Protein AF-A0A1H8FXM9-F1 (afdb_monomer_lite)

Sequence (120 aa):
MVNGLIAALAYAKENTIYHLTNSNPPTNQLVFDLIKESLHLTNLEMVPTDYQGELTLEEQKFNEPIRIFYNHCERSIQFDDSNTKQLLKDAQLEPLELTKDILRKIIINSLRSTEGIPTS

Secondary structure (DSSP, 8-state):
-HHHHHHHHHHPPTT-----S-SSPPPHHHHHHHHHHHHT-TT-----TT--S---HHHHHHHTGGGGGHHHHH-------HHHHHHHHHTT-PPP---HHHHHHHHHHHHHHHTT----

Foldseek 3Di:
DVLLVVLCVPQNDPPDDADQDQQDDDALQLLVVLLCVLVVVPPDDDDQPPDPDDDDPVRCVVCVVVVVCNVVNPDDDDDDRVSSCVSCVVVVHDRDDCDSVNSSVVSNVVVVVVVPDDDD

Organism: NCBI:txid930146

Structure (mmCIF, N/CA/C/O backbone):
data_AF-A0A1H8FXM9-F1
#
_entry.id   AF-A0A1H8FXM9-F1
#
loop_
_atom_site.group_PDB
_atom_site.id
_atom_site.type_symbol
_atom_site.label_atom_id
_atom_site.label_alt_id
_atom_site.label_comp_id
_atom_site.label_asym_id
_atom_site.label_entity_id
_atom_site.label_seq_id
_atom_site.pdbx_PDB_ins_code
_atom_site.Cartn_x
_atom_site.Cartn_y
_atom_site.Cartn_z
_atom_site.occupancy
_atom_site.B_iso_or_equiv
_atom_site.auth_seq_id
_atom_site.auth_comp_id
_atom_site.auth_asym_id
_atom_site.auth_atom_id
_atom_site.pdbx_PDB_model_num
ATOM 1 N N . MET A 1 1 ? 8.081 6.223 -6.174 1.00 60.88 1 MET A N 1
ATOM 2 C CA . MET A 1 1 ? 7.433 6.916 -7.315 1.00 60.88 1 MET A CA 1
ATOM 3 C C . MET A 1 1 ? 8.431 7.603 -8.243 1.00 60.88 1 MET A C 1
ATOM 5 O O . MET A 1 1 ? 8.412 7.280 -9.420 1.00 60.88 1 MET A O 1
ATOM 9 N N . VAL A 1 2 ? 9.334 8.466 -7.758 1.00 73.88 2 VAL A N 1
ATOM 10 C CA . VAL A 1 2 ? 10.337 9.141 -8.618 1.00 73.88 2 VAL A CA 1
ATOM 11 C C . VAL A 1 2 ? 11.223 8.147 -9.392 1.00 73.88 2 VAL A C 1
ATOM 13 O O . VAL A 1 2 ? 11.395 8.301 -10.595 1.00 73.88 2 VAL A O 1
ATOM 16 N N . ASN A 1 3 ? 11.673 7.064 -8.749 1.00 81.44 3 ASN A N 1
ATOM 17 C CA . ASN A 1 3 ? 12.461 6.006 -9.400 1.00 81.44 3 ASN A CA 1
ATOM 18 C C . ASN A 1 3 ? 11.751 5.355 -10.599 1.00 81.44 3 ASN A C 1
ATOM 20 O O . ASN A 1 3 ? 12.395 5.071 -11.599 1.00 81.44 3 ASN A O 1
ATOM 24 N N . GLY A 1 4 ? 10.429 5.159 -10.528 1.00 84.88 4 GLY A N 1
ATOM 25 C CA . GLY A 1 4 ? 9.656 4.578 -11.631 1.00 84.88 4 GLY A CA 1
ATOM 26 C C . GLY A 1 4 ? 9.572 5.510 -12.840 1.00 84.88 4 GLY A C 1
ATOM 27 O O . GLY A 1 4 ? 9.704 5.057 -13.971 1.00 84.88 4 GLY A O 1
ATOM 28 N N . LEU A 1 5 ? 9.432 6.819 -12.600 1.00 87.75 5 LEU A N 1
ATOM 29 C CA . LEU A 1 5 ? 9.460 7.829 -13.663 1.00 87.75 5 LEU A CA 1
ATOM 30 C C . LEU A 1 5 ? 10.840 7.907 -14.323 1.00 87.75 5 LEU A C 1
ATOM 32 O O . LEU A 1 5 ? 10.927 7.951 -15.544 1.00 87.75 5 LEU A O 1
ATOM 36 N N . ILE A 1 6 ? 11.915 7.876 -13.529 1.00 89.12 6 ILE A N 1
ATOM 37 C CA . ILE A 1 6 ? 13.290 7.883 -14.049 1.00 89.12 6 ILE A CA 1
ATOM 38 C C . ILE A 1 6 ? 13.573 6.609 -14.855 1.00 89.12 6 ILE A C 1
ATOM 40 O O . ILE A 1 6 ? 14.101 6.695 -15.960 1.00 89.12 6 ILE A O 1
ATOM 44 N N . ALA A 1 7 ? 13.182 5.437 -14.345 1.00 91.81 7 ALA A N 1
ATOM 45 C CA . ALA A 1 7 ? 13.346 4.167 -15.050 1.00 91.81 7 ALA A CA 1
ATOM 46 C C . ALA A 1 7 ? 12.602 4.161 -16.394 1.00 91.81 7 ALA A C 1
ATOM 48 O O . ALA A 1 7 ? 13.137 3.695 -17.400 1.00 91.81 7 ALA A O 1
ATOM 49 N N . ALA A 1 8 ? 11.397 4.736 -16.434 1.00 93.25 8 ALA A N 1
ATOM 50 C CA . ALA A 1 8 ? 10.596 4.808 -17.650 1.00 93.25 8 ALA A CA 1
ATOM 51 C C . ALA A 1 8 ? 11.280 5.603 -18.775 1.00 93.25 8 ALA A C 1
ATOM 53 O O . ALA A 1 8 ? 11.090 5.272 -19.940 1.00 93.25 8 ALA A O 1
ATOM 54 N N . LEU A 1 9 ? 12.116 6.597 -18.456 1.00 92.94 9 LEU A N 1
ATOM 55 C CA . LEU A 1 9 ? 12.823 7.382 -19.476 1.00 92.94 9 LEU A CA 1
ATOM 56 C C . LEU A 1 9 ? 13.813 6.551 -20.305 1.00 92.94 9 LEU A C 1
ATOM 58 O O . LEU A 1 9 ? 14.070 6.897 -21.454 1.00 92.94 9 LEU A O 1
ATOM 62 N N . ALA A 1 10 ? 14.378 5.486 -19.731 1.00 94.00 10 ALA A N 1
ATOM 63 C CA . ALA A 1 10 ? 15.425 4.688 -20.370 1.00 94.00 10 ALA A CA 1
ATOM 64 C C . ALA A 1 10 ? 14.985 3.259 -20.729 1.00 94.00 10 ALA A C 1
ATOM 66 O O . ALA A 1 10 ? 15.513 2.687 -21.679 1.00 94.00 10 ALA A O 1
ATOM 67 N N . TYR A 1 11 ? 14.031 2.686 -19.989 1.00 95.38 11 TYR A N 1
ATOM 68 C CA . TYR A 1 11 ? 13.696 1.258 -20.067 1.00 95.38 11 TYR A CA 1
ATOM 69 C C . TYR A 1 11 ? 12.226 0.980 -20.415 1.00 95.38 11 TYR A C 1
ATOM 71 O O . TYR A 1 11 ? 11.834 -0.185 -20.524 1.00 95.38 11 TYR A O 1
ATOM 79 N N . ALA A 1 12 ? 11.390 2.014 -20.586 1.00 95.00 12 ALA A N 1
ATOM 80 C CA . ALA A 1 12 ? 10.001 1.804 -20.982 1.00 95.00 12 ALA A CA 1
ATOM 81 C C . ALA A 1 12 ? 9.905 1.202 -22.388 1.00 95.00 12 ALA A C 1
ATOM 83 O O . ALA A 1 12 ? 10.662 1.543 -23.298 1.00 95.00 12 ALA A O 1
ATOM 84 N N . LYS A 1 13 ? 8.934 0.308 -22.563 1.00 96.00 13 LYS A N 1
ATOM 85 C CA . LYS A 1 13 ? 8.638 -0.364 -23.824 1.00 96.00 13 LYS A CA 1
ATOM 86 C C . LYS A 1 13 ? 7.425 0.280 -24.473 1.00 96.00 13 LYS A C 1
ATOM 88 O O . LYS A 1 13 ? 6.466 0.661 -23.800 1.00 96.00 13 LYS A O 1
ATOM 93 N N . GLU A 1 14 ? 7.473 0.377 -25.795 1.00 95.75 14 GLU A N 1
ATOM 94 C CA . GLU A 1 14 ? 6.352 0.859 -26.594 1.00 95.75 14 GLU A CA 1
ATOM 95 C C . GLU A 1 14 ? 5.087 0.032 -26.305 1.00 95.75 14 GLU A C 1
ATOM 97 O O . GLU A 1 14 ? 5.162 -1.166 -26.022 1.00 95.75 14 GLU A O 1
ATOM 102 N N . ASN A 1 15 ? 3.920 0.682 -26.346 1.00 94.62 15 ASN A N 1
ATOM 103 C CA . ASN A 1 15 ? 2.609 0.057 -26.136 1.00 94.62 15 ASN A CA 1
ATOM 104 C C . ASN A 1 15 ? 2.460 -0.712 -24.807 1.00 94.62 15 ASN A C 1
ATOM 106 O O . ASN A 1 15 ? 1.636 -1.618 -24.701 1.00 94.62 15 ASN A O 1
ATOM 110 N N . THR A 1 16 ? 3.235 -0.349 -23.780 1.00 96.38 16 THR A N 1
ATOM 111 C CA . THR A 1 16 ? 3.187 -0.981 -22.455 1.00 96.38 16 THR A CA 1
ATOM 112 C C . THR A 1 16 ? 2.690 0.011 -21.404 1.00 96.38 16 THR A C 1
ATOM 114 O O . THR A 1 16 ? 3.204 1.123 -21.295 1.00 96.38 16 THR A O 1
ATOM 117 N N . ILE A 1 17 ? 1.691 -0.390 -20.612 1.00 94.25 17 ILE A N 1
ATOM 118 C CA . ILE A 1 17 ? 1.169 0.409 -19.493 1.00 94.25 17 ILE A CA 1
ATOM 119 C C . ILE A 1 17 ? 1.901 0.013 -18.209 1.00 94.25 17 ILE A C 1
ATOM 121 O O . ILE A 1 17 ? 2.031 -1.173 -17.896 1.00 94.25 17 ILE A O 1
ATOM 125 N N . TYR A 1 18 ? 2.344 1.019 -17.456 1.00 93.12 18 TYR A N 1
ATOM 126 C CA . TYR A 1 18 ? 3.052 0.861 -16.189 1.00 93.12 18 TYR A CA 1
ATOM 127 C C . TYR A 1 18 ? 2.226 1.456 -15.046 1.00 93.12 18 TYR A C 1
ATOM 129 O O . TYR A 1 18 ? 2.007 2.667 -14.992 1.00 93.12 18 TYR A O 1
ATOM 137 N N . HIS A 1 19 ? 1.785 0.618 -14.109 1.00 92.50 19 HIS A N 1
ATOM 138 C CA . HIS A 1 19 ? 1.125 1.067 -12.884 1.00 92.50 19 HIS A CA 1
ATOM 139 C C . HIS A 1 19 ? 2.177 1.381 -11.814 1.00 92.50 19 HIS A C 1
ATOM 141 O O . HIS A 1 19 ? 2.734 0.479 -11.189 1.00 92.50 19 HIS A O 1
ATOM 147 N N . LEU A 1 20 ? 2.500 2.665 -11.627 1.00 89.25 20 LEU A N 1
ATOM 148 C CA . LEU A 1 20 ? 3.459 3.124 -10.614 1.00 89.25 20 LEU A CA 1
ATOM 149 C C . LEU A 1 20 ? 2.793 3.240 -9.233 1.00 89.25 20 LEU A C 1
ATOM 151 O O . LEU A 1 20 ? 2.595 4.339 -8.716 1.00 89.25 20 LEU A O 1
ATOM 155 N N . THR A 1 21 ? 2.435 2.105 -8.640 1.00 85.44 21 THR A N 1
ATOM 156 C CA . THR A 1 21 ? 1.751 2.023 -7.339 1.00 85.44 21 THR A CA 1
ATOM 157 C C . THR A 1 21 ? 2.675 1.486 -6.246 1.00 85.44 21 THR A C 1
ATOM 159 O O . THR A 1 21 ? 3.797 1.060 -6.515 1.00 85.44 21 THR A O 1
ATOM 162 N N . ASN A 1 22 ? 2.230 1.526 -4.986 1.00 83.69 22 ASN A N 1
ATOM 163 C CA . ASN A 1 22 ? 2.868 0.720 -3.947 1.00 83.69 22 ASN A CA 1
ATOM 164 C C . ASN A 1 22 ? 2.470 -0.744 -4.181 1.00 83.69 22 ASN A C 1
ATOM 166 O O . ASN A 1 22 ? 1.285 -1.060 -4.101 1.00 83.69 22 ASN A O 1
ATOM 170 N N . SER A 1 23 ? 3.444 -1.604 -4.477 1.00 81.62 23 SER A N 1
ATOM 171 C CA . SER A 1 23 ? 3.233 -3.037 -4.714 1.00 81.62 23 SER A CA 1
ATOM 172 C C . SER A 1 23 ? 2.652 -3.759 -3.499 1.00 81.62 23 SER A C 1
ATOM 174 O O . SER A 1 23 ? 1.966 -4.765 -3.650 1.00 81.62 23 SER A O 1
ATOM 176 N N . ASN A 1 24 ? 2.915 -3.228 -2.303 1.00 82.62 24 ASN A N 1
ATOM 177 C CA . ASN A 1 24 ? 2.506 -3.784 -1.021 1.00 82.62 24 ASN A CA 1
ATOM 178 C C . ASN A 1 24 ? 1.789 -2.689 -0.209 1.00 82.62 24 ASN A C 1
ATOM 180 O O . ASN A 1 24 ? 2.365 -2.130 0.734 1.00 82.62 24 ASN A O 1
ATOM 184 N N . PRO A 1 25 ? 0.562 -2.287 -0.599 1.00 83.12 25 PRO A N 1
ATOM 185 C CA . PRO A 1 25 ? -0.165 -1.249 0.119 1.00 83.12 25 PRO A CA 1
ATOM 186 C C . PRO A 1 25 ? -0.458 -1.702 1.559 1.00 83.12 25 PRO A C 1
ATOM 188 O O . PRO A 1 25 ? -0.804 -2.866 1.776 1.00 83.12 25 PRO A O 1
ATOM 191 N N . PRO A 1 26 ? -0.336 -0.811 2.560 1.00 86.12 26 PRO A N 1
ATOM 192 C CA . PRO A 1 26 ? -0.733 -1.142 3.921 1.00 86.12 26 PRO A CA 1
ATOM 193 C C . PRO A 1 26 ? -2.240 -1.386 3.996 1.00 86.12 26 PRO A C 1
ATOM 195 O O . PRO A 1 26 ? -3.019 -0.814 3.234 1.00 86.12 26 PRO A O 1
ATOM 198 N N . THR A 1 27 ? -2.659 -2.200 4.960 1.00 83.88 27 THR A N 1
ATOM 199 C CA . THR A 1 27 ? -4.082 -2.371 5.255 1.00 83.88 27 THR A CA 1
ATOM 200 C C . THR 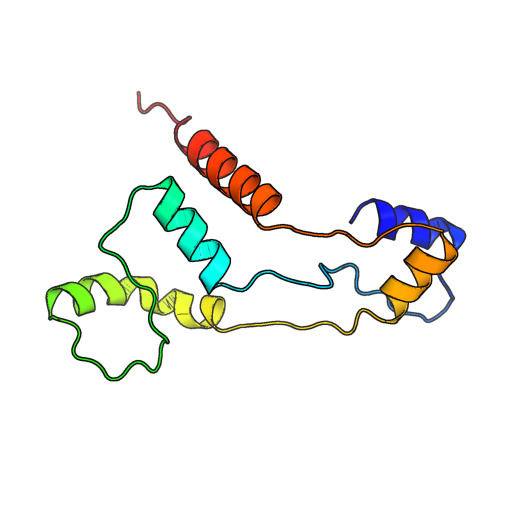A 1 27 ? -4.636 -1.124 5.942 1.00 83.88 27 THR A C 1
ATOM 202 O O . THR A 1 27 ? -3.933 -0.451 6.701 1.00 83.88 27 THR A O 1
ATOM 205 N N . ASN A 1 28 ? -5.925 -0.843 5.738 1.00 82.25 28 ASN A N 1
ATOM 206 C CA . ASN A 1 28 ? -6.603 0.251 6.440 1.00 82.25 28 ASN A CA 1
ATOM 207 C C . ASN A 1 28 ? -6.551 0.063 7.964 1.00 82.25 28 ASN A C 1
ATOM 209 O O . ASN A 1 28 ? -6.353 1.034 8.692 1.00 82.25 28 ASN A O 1
ATOM 213 N N . GLN A 1 29 ? -6.603 -1.189 8.433 1.00 83.81 29 GLN A N 1
ATOM 214 C CA . GLN A 1 29 ? -6.392 -1.542 9.837 1.00 83.81 29 GLN A CA 1
ATOM 215 C C . GLN A 1 29 ? -5.047 -1.028 10.368 1.00 83.81 29 GLN A C 1
ATOM 217 O O . GLN A 1 29 ? -5.016 -0.328 11.377 1.00 83.81 29 GLN A O 1
ATOM 222 N N . LEU A 1 30 ? -3.944 -1.301 9.659 1.00 86.81 30 LEU A N 1
ATOM 223 C CA . LEU A 1 30 ? -2.613 -0.851 10.070 1.00 86.81 30 LEU A CA 1
ATOM 224 C C . LEU A 1 30 ? -2.521 0.679 10.140 1.00 86.81 30 LEU A C 1
ATOM 226 O O . LEU A 1 30 ? -1.936 1.215 11.079 1.00 86.81 30 LEU A O 1
ATOM 230 N N . VAL A 1 31 ? -3.083 1.381 9.152 1.00 87.06 31 VAL A N 1
ATOM 231 C CA . VAL A 1 31 ? -3.096 2.853 9.125 1.00 87.06 31 VAL A CA 1
ATOM 232 C C . VAL A 1 31 ? -3.850 3.404 10.333 1.00 87.06 31 VAL A C 1
ATOM 234 O O . VAL A 1 31 ? -3.358 4.298 11.017 1.00 87.06 31 VAL A O 1
ATOM 237 N N . PHE A 1 32 ? -5.017 2.844 10.632 1.00 85.69 32 PHE A N 1
ATOM 238 C CA . PHE A 1 32 ? -5.843 3.292 11.743 1.00 85.69 32 PHE A CA 1
ATOM 239 C C . PHE A 1 32 ? -5.226 2.993 13.110 1.00 85.69 32 PHE A C 1
ATOM 241 O O . PHE A 1 32 ? -5.261 3.841 14.000 1.00 85.69 32 PHE A O 1
ATOM 248 N N . ASP A 1 33 ? -4.603 1.826 13.275 1.00 87.38 33 ASP A N 1
ATOM 249 C CA . ASP A 1 33 ? -3.892 1.483 14.507 1.00 87.38 33 ASP A CA 1
ATOM 250 C C . ASP A 1 33 ? -2.750 2.465 14.789 1.00 87.38 33 ASP A C 1
ATOM 252 O O . ASP A 1 33 ? -2.575 2.894 15.929 1.00 87.38 33 ASP A O 1
ATOM 256 N N . LEU A 1 34 ? -2.031 2.905 13.752 1.00 89.69 34 LEU A N 1
ATOM 257 C CA . LEU A 1 34 ? -1.000 3.938 13.881 1.00 89.69 34 LEU A CA 1
ATOM 258 C C . LEU A 1 34 ? -1.579 5.318 14.240 1.00 89.69 34 LEU A C 1
ATOM 260 O O . LEU A 1 34 ? -0.944 6.067 14.984 1.00 89.69 34 LEU A O 1
ATOM 264 N N . ILE A 1 35 ? -2.771 5.666 13.744 1.00 86.94 35 ILE A N 1
ATOM 265 C CA . ILE A 1 35 ? -3.467 6.908 14.122 1.00 86.94 35 ILE A CA 1
ATOM 266 C C . ILE A 1 35 ? -3.886 6.856 15.595 1.00 86.94 35 ILE A C 1
ATOM 268 O O . ILE A 1 35 ? -3.595 7.793 16.337 1.00 86.94 35 ILE A O 1
ATOM 272 N N . LYS A 1 36 ? -4.503 5.753 16.042 1.00 87.75 36 LYS A N 1
ATOM 273 C CA . LYS A 1 36 ? -4.871 5.549 17.454 1.00 87.75 36 LYS A CA 1
ATOM 274 C C . LYS A 1 36 ? -3.663 5.640 18.379 1.00 87.75 36 LYS A C 1
ATOM 276 O O . LYS A 1 36 ? -3.734 6.327 19.394 1.00 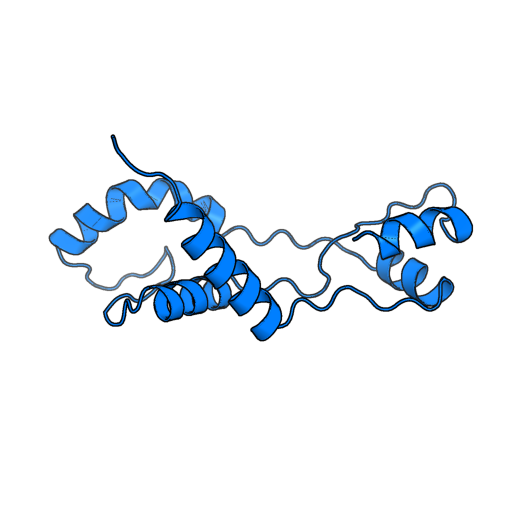87.75 36 LYS A O 1
ATOM 281 N N . GLU A 1 37 ? -2.561 4.980 18.007 1.00 87.75 37 GLU A N 1
ATOM 282 C CA . GLU A 1 37 ? -1.279 5.040 18.722 1.00 87.75 37 GLU A CA 1
ATOM 283 C C . GLU A 1 37 ? -0.807 6.496 18.858 1.00 87.75 37 GLU A C 1
ATOM 285 O O . GLU A 1 37 ? -0.433 6.926 19.948 1.00 87.75 37 GLU A O 1
ATOM 290 N N . SER A 1 38 ? -0.890 7.271 17.772 1.00 85.69 38 SER A N 1
ATOM 291 C CA . SER A 1 38 ? -0.413 8.660 17.718 1.00 85.69 38 SER A CA 1
ATOM 292 C C . SER A 1 38 ? -1.289 9.650 18.493 1.00 85.69 38 SER A C 1
ATOM 294 O O . SER A 1 38 ? -0.776 10.656 18.972 1.00 85.69 38 SER A O 1
ATOM 296 N N . LEU A 1 39 ? -2.594 9.385 18.609 1.00 85.19 39 LEU A N 1
ATOM 297 C CA . LEU A 1 39 ? -3.563 10.230 19.323 1.00 85.19 39 LEU A CA 1
ATOM 298 C C . LEU A 1 39 ? -3.875 9.732 20.744 1.00 85.19 39 LEU A C 1
ATOM 300 O O . LEU A 1 39 ? -4.730 10.300 21.418 1.00 85.19 39 LEU A O 1
ATOM 304 N N . HIS A 1 40 ? -3.211 8.663 21.196 1.00 86.69 40 HIS A N 1
ATOM 305 C CA . HIS A 1 40 ? -3.461 8.011 22.486 1.00 86.69 40 HIS A CA 1
ATOM 306 C C . HIS A 1 40 ? -4.926 7.573 22.696 1.00 86.69 40 HIS A C 1
ATOM 308 O O . HIS A 1 40 ? -5.437 7.566 23.815 1.00 86.69 40 HIS A O 1
ATOM 314 N N . LEU A 1 41 ? -5.607 7.167 21.620 1.00 84.19 41 LEU A N 1
ATOM 315 C CA . LEU A 1 41 ? -6.992 6.694 21.661 1.00 84.19 41 LEU A CA 1
ATOM 316 C C . LEU A 1 41 ? -7.022 5.192 21.973 1.00 84.19 41 LEU A C 1
ATOM 318 O O . LEU A 1 41 ? -7.011 4.357 21.070 1.00 84.19 41 LEU A O 1
ATOM 322 N N . THR A 1 42 ? -7.039 4.840 23.259 1.00 80.31 42 THR A N 1
ATOM 323 C CA . THR A 1 42 ? -6.991 3.435 23.714 1.00 80.31 42 THR A CA 1
ATOM 324 C C . THR A 1 42 ? -8.336 2.718 23.664 1.00 80.31 42 THR A C 1
ATOM 326 O O . THR A 1 42 ? -8.368 1.496 23.594 1.00 80.31 42 THR A O 1
ATOM 329 N N . ASN A 1 43 ? -9.440 3.465 23.694 1.00 82.25 43 ASN A N 1
ATOM 330 C CA . ASN A 1 43 ? -10.791 2.914 23.844 1.00 82.25 43 ASN A CA 1
ATOM 331 C C . ASN A 1 43 ? -11.545 2.842 22.511 1.00 82.25 43 ASN A C 1
ATOM 333 O O . ASN A 1 43 ? -12.771 2.847 22.497 1.00 82.25 43 ASN A O 1
ATOM 337 N N . LEU A 1 44 ? -10.818 2.854 21.392 1.00 80.12 44 LEU A N 1
ATOM 338 C CA . LEU A 1 44 ? -11.405 2.888 20.062 1.00 80.12 44 LEU A CA 1
ATOM 339 C C . LEU A 1 44 ? -10.968 1.657 19.269 1.00 80.12 44 LEU A C 1
ATOM 341 O O . LEU A 1 44 ? -9.778 1.410 19.052 1.00 80.12 44 LEU A O 1
ATOM 345 N N . GLU A 1 45 ? -11.949 0.890 18.813 1.00 80.50 45 GLU A N 1
ATOM 346 C CA . GLU A 1 45 ? -11.751 -0.304 18.003 1.00 80.50 45 GLU A CA 1
ATOM 347 C C . GLU A 1 45 ? -12.370 -0.098 16.621 1.00 80.50 45 GLU A C 1
ATOM 349 O O . GLU A 1 45 ? -13.457 0.462 16.492 1.00 80.50 45 GLU A O 1
ATOM 354 N N . MET A 1 46 ? -11.649 -0.514 15.578 1.00 77.81 46 MET A N 1
ATOM 355 C CA . MET A 1 46 ? -12.229 -0.594 14.242 1.00 77.81 46 MET A CA 1
ATOM 356 C C . MET A 1 46 ? -12.799 -1.988 14.069 1.00 77.81 46 MET A C 1
ATOM 358 O O . MET A 1 46 ? -12.076 -2.974 14.190 1.00 77.81 46 MET A O 1
ATOM 362 N N . VAL A 1 47 ? -14.083 -2.040 13.754 1.00 78.12 47 VAL A N 1
ATOM 363 C CA . VAL A 1 47 ? -14.780 -3.264 13.383 1.00 78.12 47 VAL A CA 1
ATOM 364 C C . VAL A 1 47 ? -15.138 -3.208 11.898 1.00 78.12 47 VAL A C 1
ATOM 366 O O . VAL A 1 47 ? -15.253 -2.112 11.337 1.00 78.12 47 VAL A O 1
ATOM 369 N N . PRO A 1 48 ? -15.304 -4.363 11.236 1.00 76.00 48 PRO A N 1
ATOM 370 C CA . PRO A 1 48 ? -15.883 -4.417 9.902 1.00 76.00 48 PRO A CA 1
ATOM 371 C C . PRO A 1 48 ? -17.224 -3.677 9.830 1.00 76.00 48 PRO A C 1
ATOM 373 O O . PRO A 1 48 ? -17.976 -3.606 10.797 1.00 76.00 48 PRO A O 1
ATOM 376 N N . THR A 1 49 ? -17.550 -3.137 8.667 1.00 73.81 49 THR A N 1
ATOM 377 C CA . THR A 1 49 ? -18.823 -2.442 8.403 1.00 73.81 49 THR A CA 1
ATOM 378 C C . THR A 1 49 ? -20.045 -3.359 8.489 1.00 73.81 49 THR A C 1
ATOM 380 O O . THR A 1 49 ? -21.151 -2.883 8.738 1.00 73.81 49 THR A O 1
ATOM 383 N N . ASP A 1 50 ? -19.851 -4.665 8.296 1.00 74.94 50 ASP A N 1
ATOM 384 C CA . ASP A 1 50 ? -20.859 -5.712 8.442 1.00 74.94 50 ASP A CA 1
ATOM 385 C C . ASP A 1 50 ? -20.948 -6.263 9.874 1.00 74.94 50 ASP A C 1
ATOM 387 O O . ASP A 1 50 ? -21.712 -7.200 10.122 1.00 74.94 50 ASP A O 1
ATOM 391 N N . TYR A 1 51 ? -20.211 -5.673 10.824 1.00 78.88 51 TYR A N 1
ATOM 392 C CA . TYR A 1 51 ? -20.229 -6.056 12.229 1.00 78.88 51 TYR A CA 1
ATOM 393 C C . TYR A 1 51 ? -21.654 -6.031 12.794 1.00 78.88 51 TYR A C 1
ATOM 395 O O . TYR A 1 51 ? -22.323 -5.000 12.824 1.00 78.88 51 TYR A O 1
ATOM 403 N N . GLN A 1 52 ? -22.106 -7.198 13.259 1.00 68.06 52 GLN A N 1
ATOM 404 C CA . GLN A 1 52 ? -23.450 -7.420 13.805 1.00 68.06 52 GLN A CA 1
ATOM 405 C C . GLN A 1 52 ? -23.506 -7.310 15.339 1.00 68.06 52 GLN A C 1
ATOM 407 O O . GLN A 1 52 ? -24.503 -7.701 15.942 1.00 68.06 52 GLN A O 1
ATOM 412 N N . GLY A 1 53 ? -22.430 -6.862 15.997 1.00 75.81 53 GLY A N 1
ATOM 413 C CA . GLY A 1 53 ? -22.442 -6.679 17.449 1.00 75.81 53 GLY A CA 1
ATOM 414 C C . GLY A 1 53 ? -23.280 -5.473 17.877 1.00 75.81 53 GLY A C 1
ATOM 415 O O . GLY A 1 53 ? -23.610 -4.598 17.076 1.00 75.81 53 GLY A O 1
ATOM 416 N N . GLU A 1 54 ? -23.624 -5.415 19.162 1.00 79.50 54 GLU A N 1
ATOM 417 C CA . GLU A 1 54 ? -24.447 -4.331 19.695 1.00 79.50 54 GLU A CA 1
ATOM 418 C C . GLU A 1 54 ? -23.599 -3.083 19.966 1.00 79.50 54 GLU A C 1
ATOM 420 O O . GLU A 1 54 ? -22.879 -3.007 20.958 1.00 79.50 54 GLU A O 1
ATOM 425 N N . LEU A 1 55 ? -23.700 -2.091 19.077 1.00 82.69 55 LEU A N 1
ATOM 426 C CA . LEU A 1 55 ? -23.292 -0.718 19.375 1.00 82.69 55 LEU A CA 1
ATOM 427 C C . LEU A 1 55 ? -24.343 -0.075 20.282 1.00 82.69 55 LEU A C 1
ATOM 429 O O . LEU A 1 55 ? -25.542 -0.125 19.984 1.00 82.69 55 LEU A O 1
ATOM 433 N N . THR A 1 56 ? -23.905 0.591 21.345 1.00 87.38 56 THR A N 1
ATOM 434 C CA . THR A 1 56 ? -24.765 1.436 22.179 1.00 87.38 56 THR A CA 1
ATOM 435 C C . THR A 1 56 ? -25.385 2.572 21.359 1.00 87.38 56 THR A C 1
ATOM 437 O O . THR A 1 56 ? -24.888 2.964 20.303 1.00 87.38 56 THR A O 1
ATOM 440 N N . LEU A 1 57 ? -26.474 3.165 21.860 1.00 85.75 57 LEU A N 1
ATOM 441 C CA . LEU A 1 57 ? -27.120 4.322 21.222 1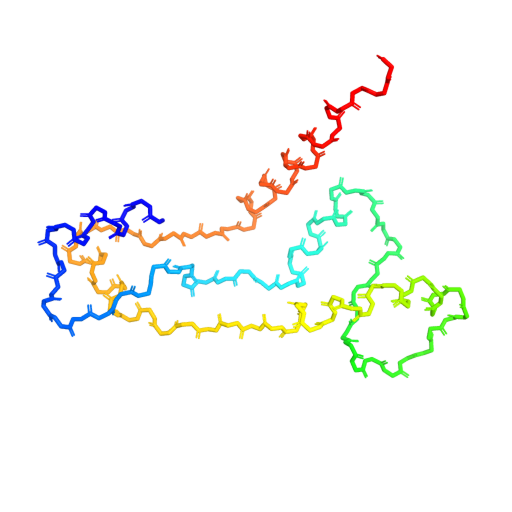.00 85.75 57 LEU A CA 1
ATOM 442 C C . LEU A 1 57 ? -26.162 5.507 21.008 1.00 85.75 57 LEU A C 1
ATOM 444 O O . LEU A 1 57 ? -26.302 6.242 20.030 1.00 85.75 57 LEU A O 1
ATOM 448 N N . GLU A 1 58 ? -25.205 5.706 21.914 1.00 85.44 58 GLU A N 1
ATOM 449 C CA . GLU A 1 58 ? -24.182 6.748 21.783 1.00 85.44 58 GLU A CA 1
ATOM 450 C C . GLU A 1 58 ? -23.173 6.408 20.686 1.00 85.44 58 GLU A C 1
ATOM 452 O O . GLU A 1 58 ? -22.904 7.250 19.830 1.00 85.44 58 GLU A O 1
ATOM 457 N N . GLU A 1 59 ? -22.693 5.165 20.634 1.00 84.12 59 GLU A N 1
ATOM 458 C CA . GLU A 1 59 ? -21.787 4.702 19.576 1.00 84.12 59 GLU A CA 1
ATOM 459 C C . GLU A 1 59 ? -22.449 4.734 18.196 1.00 84.12 59 GLU A C 1
ATOM 461 O O . GLU A 1 59 ? -21.801 5.084 17.210 1.00 84.12 59 GLU A O 1
ATOM 466 N N . GLN A 1 60 ? -23.746 4.435 18.102 1.00 84.88 60 GLN A N 1
ATOM 467 C CA . GLN A 1 60 ? -24.501 4.553 16.853 1.00 84.88 60 GLN A CA 1
ATOM 468 C C . GLN A 1 60 ? -24.570 6.006 16.372 1.00 84.88 60 GLN A C 1
ATOM 470 O O . GLN A 1 60 ? -24.305 6.280 15.202 1.00 84.88 60 GLN A O 1
ATOM 475 N N . LYS A 1 61 ? -24.875 6.952 17.271 1.00 85.50 61 LYS A N 1
ATOM 476 C CA . LYS A 1 61 ? -24.897 8.388 16.944 1.00 85.50 61 LYS A CA 1
ATOM 477 C C . LYS A 1 61 ? -23.517 8.915 16.564 1.00 85.50 61 LYS A C 1
ATOM 479 O O . LYS A 1 61 ? -23.418 9.743 15.667 1.00 85.50 61 LYS A O 1
ATOM 484 N N . PHE A 1 62 ? -22.467 8.435 17.224 1.00 83.38 62 PHE A N 1
ATOM 485 C CA . PHE A 1 62 ? -21.091 8.789 16.888 1.00 83.38 62 PHE A CA 1
ATOM 486 C C .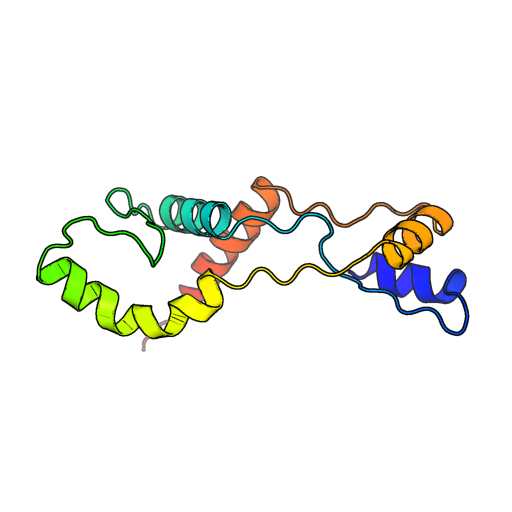 PHE A 1 62 ? -20.674 8.255 15.508 1.00 83.38 62 PHE A C 1
ATOM 488 O O . PHE A 1 62 ? -19.999 8.954 14.755 1.00 83.38 62 PHE A O 1
ATOM 495 N N . ASN A 1 63 ? -21.097 7.038 15.153 1.00 82.00 63 ASN A N 1
ATOM 496 C CA . ASN A 1 63 ? -20.758 6.413 13.874 1.00 82.00 63 ASN A CA 1
ATOM 497 C C . ASN A 1 63 ? -21.577 6.936 12.682 1.00 82.00 63 ASN A C 1
ATOM 499 O O . ASN A 1 63 ? -21.125 6.811 11.543 1.00 82.00 63 ASN A O 1
ATOM 503 N N . GLU A 1 64 ? -22.756 7.526 12.906 1.00 83.12 64 GLU A N 1
ATOM 504 C CA . GLU A 1 64 ? -23.665 7.965 11.835 1.00 83.12 64 GLU A CA 1
ATOM 505 C C . GLU A 1 64 ? -23.011 8.938 10.830 1.00 83.12 64 GLU A C 1
ATOM 507 O O . GLU A 1 64 ? -23.043 8.636 9.631 1.00 83.12 64 GLU A O 1
ATOM 512 N N . PRO A 1 65 ? -22.286 9.993 11.258 1.00 82.06 65 PRO A N 1
ATOM 513 C CA . PRO A 1 65 ? -21.557 10.867 10.338 1.00 82.06 65 PRO A CA 1
ATOM 514 C C . PRO A 1 65 ? -20.388 10.171 9.633 1.00 82.06 65 PRO A C 1
ATOM 516 O O . PRO A 1 65 ? -20.042 10.523 8.507 1.00 82.06 65 PRO A O 1
ATOM 519 N N . ILE A 1 66 ? -19.766 9.179 10.280 1.00 79.75 66 ILE A N 1
ATOM 520 C CA . ILE A 1 66 ? -18.591 8.461 9.759 1.00 79.75 66 ILE A CA 1
ATOM 521 C C . ILE A 1 66 ? -18.999 7.480 8.650 1.00 79.75 66 ILE A C 1
ATOM 523 O O . ILE A 1 66 ? -18.196 7.158 7.773 1.00 79.75 66 ILE A O 1
ATOM 527 N N . ARG A 1 67 ? -20.268 7.055 8.623 1.00 79.25 67 ARG A N 1
ATOM 528 C CA . ARG A 1 67 ? -20.799 6.065 7.677 1.00 79.25 67 ARG A CA 1
ATOM 529 C C . ARG A 1 67 ? -20.584 6.426 6.207 1.00 79.25 67 ARG A C 1
ATOM 531 O O . ARG A 1 67 ? -20.414 5.538 5.374 1.00 79.25 67 ARG A O 1
ATOM 538 N N . ILE A 1 68 ? -20.530 7.716 5.875 1.00 80.94 68 ILE A N 1
ATOM 539 C CA . ILE A 1 68 ? -20.242 8.180 4.507 1.00 80.94 68 ILE A CA 1
ATOM 540 C C . ILE A 1 68 ? -18.854 7.737 4.015 1.00 80.94 68 ILE A C 1
ATOM 542 O O . ILE A 1 68 ? -18.644 7.585 2.812 1.00 80.94 68 ILE A O 1
ATOM 546 N N . PHE A 1 69 ? -17.918 7.492 4.937 1.00 78.81 69 PHE A N 1
ATOM 547 C CA . PHE A 1 69 ? -16.552 7.080 4.631 1.00 78.81 69 PHE A CA 1
ATOM 548 C C . PHE A 1 69 ? -16.386 5.565 4.490 1.00 78.81 69 PHE A C 1
ATOM 550 O O . PHE A 1 69 ? -15.337 5.128 4.023 1.00 78.81 69 PHE A O 1
ATOM 557 N N . TYR A 1 70 ? -17.401 4.753 4.810 1.00 78.62 70 TYR A N 1
ATOM 558 C CA . TYR A 1 70 ? -17.290 3.286 4.788 1.00 78.62 70 TYR A CA 1
ATOM 559 C C . TYR A 1 70 ? -16.858 2.761 3.418 1.00 78.62 70 TYR A C 1
ATOM 561 O O . TYR A 1 70 ? -15.887 2.018 3.317 1.00 78.62 70 TYR A O 1
ATOM 569 N N . ASN A 1 71 ? -17.460 3.280 2.346 1.00 74.00 71 ASN A N 1
ATOM 570 C CA . ASN A 1 71 ? -17.073 2.941 0.975 1.00 74.00 71 ASN A CA 1
ATOM 571 C C . ASN A 1 71 ? -15.596 3.245 0.665 1.00 74.00 71 ASN A C 1
ATOM 573 O O . ASN A 1 71 ? -15.014 2.620 -0.214 1.00 74.00 71 ASN A O 1
ATOM 577 N N . HIS A 1 72 ? -14.985 4.224 1.333 1.00 72.31 72 HIS A N 1
ATOM 578 C CA . HIS A 1 72 ? -13.565 4.540 1.169 1.00 72.31 72 HIS A CA 1
ATOM 579 C C . HIS A 1 72 ? -12.679 3.625 2.023 1.00 72.31 72 HIS A C 1
ATOM 581 O O . HIS A 1 72 ? -11.607 3.230 1.573 1.00 72.31 72 HIS A O 1
ATOM 587 N N . CYS A 1 73 ? -13.146 3.245 3.213 1.00 71.94 73 CYS A N 1
ATOM 588 C CA . CYS A 1 73 ? -12.476 2.304 4.110 1.00 71.94 73 CYS A CA 1
ATOM 589 C C . CYS A 1 73 ? -12.534 0.844 3.624 1.00 71.94 73 CYS A C 1
ATOM 591 O O . CYS A 1 73 ? -11.690 0.043 4.014 1.00 71.94 73 CYS A O 1
ATOM 593 N N . GLU A 1 74 ? -13.491 0.481 2.774 1.00 70.31 74 GLU A N 1
ATOM 594 C CA . GLU A 1 74 ? -13.620 -0.882 2.234 1.00 70.31 74 GLU A CA 1
ATOM 595 C C . GLU A 1 74 ? -12.933 -1.077 0.881 1.00 70.31 74 GLU A C 1
ATOM 597 O O . GLU A 1 74 ? -12.597 -2.198 0.496 1.00 70.31 74 GLU A O 1
ATOM 602 N N . ARG A 1 75 ? -12.722 0.002 0.120 1.00 64.56 75 ARG A N 1
ATOM 603 C CA . ARG A 1 75 ? -12.139 -0.098 -1.220 1.00 64.56 75 ARG A CA 1
ATOM 604 C C . ARG A 1 75 ? -10.653 -0.426 -1.136 1.00 64.56 75 ARG A C 1
ATOM 606 O O . ARG A 1 75 ? -9.828 0.436 -0.847 1.00 64.56 75 ARG A O 1
ATOM 613 N N . SER A 1 76 ? -10.307 -1.656 -1.502 1.00 67.00 76 SER A N 1
ATOM 614 C CA . SER A 1 76 ? -8.954 -2.009 -1.927 1.00 67.00 76 SER A CA 1
ATOM 615 C C . SER A 1 76 ? -8.907 -2.000 -3.452 1.00 67.00 76 SER A C 1
ATOM 617 O O . SER A 1 76 ? -9.523 -2.842 -4.102 1.00 67.00 76 SER A O 1
ATOM 619 N N . ILE A 1 77 ? -8.211 -1.024 -4.039 1.00 71.19 77 ILE A N 1
ATOM 620 C CA . ILE A 1 77 ? -7.890 -1.058 -5.468 1.00 71.19 77 ILE A CA 1
ATOM 621 C C . ILE A 1 77 ? -6.525 -1.727 -5.596 1.00 71.19 77 ILE A C 1
ATOM 623 O O . ILE A 1 77 ? -5.514 -1.162 -5.182 1.00 71.19 77 ILE A O 1
ATOM 627 N N . GLN A 1 78 ? -6.504 -2.931 -6.161 1.00 76.88 78 GLN A N 1
ATOM 628 C CA . GLN A 1 78 ? -5.269 -3.597 -6.555 1.00 76.88 78 GLN A CA 1
ATOM 629 C C . GLN A 1 78 ? -5.016 -3.348 -8.038 1.00 76.88 78 GLN A C 1
ATOM 631 O O . GLN A 1 78 ? -5.895 -3.551 -8.874 1.00 76.88 78 GLN A O 1
ATOM 636 N N . PHE A 1 79 ? -3.806 -2.901 -8.352 1.00 85.12 79 PHE A N 1
ATOM 637 C CA . PHE A 1 79 ? -3.335 -2.762 -9.722 1.00 85.12 79 PHE A CA 1
ATOM 638 C C . PHE A 1 79 ? -2.330 -3.871 -10.007 1.00 85.12 79 PHE A C 1
ATOM 640 O O . PHE A 1 79 ? -1.451 -4.129 -9.187 1.00 85.12 79 PHE A O 1
ATOM 647 N N . ASP A 1 80 ? -2.441 -4.501 -11.175 1.00 89.62 80 ASP A N 1
ATOM 648 C CA . ASP A 1 80 ? -1.380 -5.375 -11.671 1.00 89.62 80 ASP A CA 1
ATOM 649 C C . ASP A 1 80 ? -0.165 -4.520 -12.047 1.00 89.62 80 ASP A C 1
ATOM 651 O O . ASP A 1 80 ? -0.184 -3.775 -13.027 1.00 89.62 80 ASP A O 1
ATOM 655 N N . ASP A 1 81 ? 0.890 -4.600 -11.247 1.00 92.06 81 ASP A N 1
ATOM 656 C CA . ASP A 1 81 ? 2.113 -3.819 -11.399 1.00 92.06 81 ASP A CA 1
ATOM 657 C C . ASP A 1 81 ? 3.266 -4.625 -12.018 1.00 92.06 81 ASP A C 1
ATOM 659 O O . ASP A 1 81 ? 4.421 -4.197 -11.959 1.00 92.06 81 ASP A O 1
ATOM 663 N N . SER A 1 82 ? 2.977 -5.768 -12.652 1.00 94.31 82 SER A N 1
ATOM 664 C CA . SER A 1 82 ? 3.989 -6.669 -13.224 1.00 94.31 82 SER A CA 1
ATOM 665 C C . SER A 1 82 ? 4.944 -5.960 -14.191 1.00 94.31 82 SER A C 1
ATOM 667 O O . SER A 1 82 ? 6.164 -6.116 -14.096 1.00 94.31 82 SER A O 1
ATOM 669 N N . ASN A 1 83 ? 4.414 -5.102 -15.068 1.00 95.12 83 ASN A N 1
ATOM 670 C CA . ASN A 1 83 ? 5.231 -4.310 -15.993 1.00 95.12 83 ASN A CA 1
ATOM 671 C C . ASN A 1 83 ? 6.153 -3.332 -15.253 1.00 95.12 83 ASN A C 1
ATOM 673 O O . ASN A 1 83 ? 7.312 -3.166 -15.627 1.00 95.12 83 ASN A O 1
ATOM 677 N N . THR A 1 84 ? 5.659 -2.704 -14.184 1.00 93.88 84 THR A N 1
ATOM 678 C CA . THR A 1 84 ? 6.438 -1.773 -13.355 1.00 93.88 84 THR A CA 1
ATOM 679 C C . THR A 1 84 ? 7.552 -2.495 -12.608 1.00 93.88 84 THR A C 1
ATOM 681 O O . THR A 1 84 ? 8.678 -2.004 -12.570 1.00 93.88 84 THR A O 1
ATOM 684 N N . LYS A 1 85 ? 7.276 -3.681 -12.057 1.00 92.31 85 LYS A N 1
ATOM 685 C CA . LYS A 1 85 ? 8.291 -4.515 -11.400 1.00 92.31 85 LYS A CA 1
ATOM 686 C C . LYS A 1 85 ? 9.408 -4.895 -12.367 1.00 92.31 85 LYS A C 1
ATOM 688 O O . LYS A 1 85 ? 10.581 -4.793 -12.016 1.00 92.31 85 LYS A O 1
ATOM 693 N N . GLN A 1 86 ? 9.055 -5.271 -13.597 1.00 94.50 86 GLN A N 1
ATOM 694 C CA . GLN A 1 86 ? 10.050 -5.577 -14.622 1.00 94.50 86 GLN A CA 1
ATOM 695 C C . GLN A 1 86 ? 10.857 -4.335 -15.030 1.00 94.50 86 GLN A C 1
ATOM 697 O O . GLN A 1 86 ? 12.077 -4.419 -15.111 1.00 94.50 86 GLN A O 1
ATOM 702 N N . LEU A 1 87 ? 10.208 -3.178 -15.213 1.00 95.19 87 LEU A N 1
ATOM 703 C CA . LEU A 1 87 ? 10.875 -1.908 -15.530 1.00 95.19 87 LEU A CA 1
ATOM 704 C C . LEU A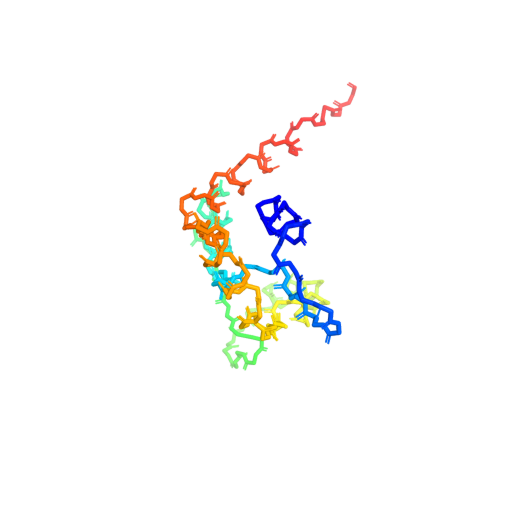 1 87 ? 11.928 -1.529 -14.481 1.00 95.19 87 LEU A C 1
ATOM 706 O O . LEU A 1 87 ? 13.044 -1.145 -14.821 1.00 95.19 87 LEU A O 1
ATOM 710 N N . LEU A 1 88 ? 11.569 -1.634 -13.200 1.00 93.75 88 LEU A N 1
ATOM 711 C CA . LEU A 1 88 ? 12.473 -1.329 -12.093 1.00 93.75 88 LEU A CA 1
ATOM 712 C C . LEU A 1 88 ? 13.645 -2.313 -12.042 1.00 93.75 88 LEU A C 1
ATOM 714 O O . LEU A 1 88 ? 14.787 -1.888 -11.886 1.00 93.75 88 LEU A O 1
ATOM 718 N N . LYS A 1 89 ? 13.382 -3.604 -12.269 1.00 93.88 89 LYS A N 1
ATOM 719 C CA . LYS A 1 89 ? 14.422 -4.634 -12.357 1.00 93.88 89 LYS A CA 1
ATOM 720 C C . LYS A 1 89 ? 15.407 -4.367 -13.498 1.00 93.88 89 LYS A C 1
ATOM 722 O O . LYS A 1 89 ? 16.613 -4.462 -13.280 1.00 93.88 89 LYS A O 1
ATOM 727 N N . ASP A 1 90 ? 14.911 -4.005 -14.681 1.00 94.38 90 ASP A N 1
ATOM 728 C CA . ASP A 1 90 ? 15.745 -3.669 -15.845 1.00 94.38 90 ASP A CA 1
ATOM 729 C C . ASP A 1 90 ? 16.628 -2.440 -15.558 1.00 94.38 90 ASP A C 1
ATOM 731 O O . ASP A 1 90 ? 17.790 -2.395 -15.962 1.00 94.38 90 ASP A O 1
ATOM 735 N N . ALA A 1 91 ? 16.110 -1.486 -14.780 1.00 93.94 91 ALA A N 1
ATOM 736 C CA . ALA A 1 91 ? 16.832 -0.303 -14.321 1.00 93.94 91 ALA A CA 1
ATOM 737 C C . ALA A 1 91 ? 17.723 -0.532 -13.081 1.00 93.94 91 ALA A C 1
ATOM 739 O O . ALA A 1 91 ? 18.351 0.420 -12.620 1.00 93.94 91 ALA A O 1
ATOM 740 N N . GLN A 1 92 ? 17.783 -1.755 -12.534 1.00 93.75 92 GLN A N 1
ATOM 741 C CA . GLN A 1 92 ? 18.479 -2.092 -11.279 1.00 93.75 92 GLN A CA 1
ATOM 742 C C . GLN A 1 92 ? 18.032 -1.228 -10.084 1.00 93.75 92 GLN A C 1
ATOM 744 O O . GLN A 1 92 ? 18.835 -0.815 -9.247 1.00 93.75 92 GLN A O 1
ATOM 749 N N . LEU A 1 93 ? 16.735 -0.930 -10.023 1.00 90.81 93 LEU A N 1
ATOM 750 C CA . LEU A 1 93 ? 16.105 -0.148 -8.969 1.00 90.81 93 LEU A CA 1
ATOM 751 C C . LEU A 1 93 ? 15.153 -1.019 -8.157 1.00 90.81 93 LEU A C 1
ATOM 753 O O . LEU A 1 93 ? 14.449 -1.872 -8.694 1.00 90.81 93 LEU A O 1
ATOM 757 N N . GLU A 1 94 ? 15.078 -0.733 -6.862 1.00 85.62 94 GLU A N 1
ATOM 758 C CA . GLU A 1 94 ? 14.137 -1.397 -5.969 1.00 85.62 94 GLU A CA 1
ATOM 759 C C . GLU A 1 94 ? 12.769 -0.686 -5.957 1.00 85.62 94 GLU A C 1
ATOM 761 O O . GLU A 1 94 ? 12.701 0.551 -6.072 1.00 85.62 94 GLU A O 1
ATOM 766 N N . PRO A 1 95 ? 11.665 -1.439 -5.796 1.00 82.25 95 PRO A N 1
ATOM 767 C CA . PRO A 1 95 ? 10.345 -0.881 -5.529 1.00 82.25 95 PRO A CA 1
ATOM 768 C C . PRO A 1 95 ? 10.304 -0.027 -4.255 1.00 82.25 95 PRO A C 1
ATOM 770 O O . PRO A 1 95 ? 11.151 -0.120 -3.367 1.00 82.25 95 PRO A O 1
ATOM 773 N N . LEU A 1 96 ? 9.277 0.823 -4.150 1.00 82.56 96 LEU A N 1
ATOM 774 C CA . LEU A 1 96 ? 9.014 1.542 -2.907 1.00 82.56 96 LEU A CA 1
ATOM 775 C C . LEU A 1 96 ? 8.442 0.570 -1.873 1.00 82.56 96 LEU A C 1
ATOM 777 O O . LEU A 1 96 ? 7.313 0.116 -2.028 1.00 82.56 96 LEU A O 1
ATOM 781 N N . GLU A 1 97 ? 9.174 0.363 -0.786 1.00 83.06 97 GLU A N 1
ATOM 782 C CA . GLU A 1 97 ? 8.700 -0.394 0.370 1.00 83.06 97 GLU A CA 1
ATOM 783 C C . GLU A 1 97 ? 8.182 0.553 1.456 1.00 83.06 97 GLU A C 1
ATOM 785 O O . GLU A 1 97 ? 8.942 1.243 2.143 1.00 83.06 97 GLU A O 1
ATOM 790 N N . LEU A 1 98 ? 6.858 0.607 1.605 1.00 84.31 98 LEU A N 1
ATOM 791 C CA . LEU A 1 98 ? 6.195 1.457 2.589 1.00 84.31 98 LEU A CA 1
ATOM 792 C C . LEU A 1 98 ? 6.061 0.726 3.934 1.00 84.31 98 LEU A C 1
ATOM 794 O O . LEU A 1 98 ? 4.989 0.251 4.307 1.00 84.31 98 LEU A O 1
ATOM 798 N N . THR A 1 99 ? 7.168 0.623 4.667 1.00 88.44 99 THR A N 1
ATOM 799 C CA . THR A 1 99 ? 7.198 -0.088 5.954 1.00 88.44 99 THR A CA 1
ATOM 800 C C . THR A 1 99 ? 6.345 0.600 7.027 1.00 88.44 99 THR A C 1
ATOM 802 O O . THR A 1 99 ? 6.079 1.806 6.972 1.00 88.44 99 THR A O 1
ATOM 805 N N . LYS A 1 100 ? 5.966 -0.157 8.070 1.00 89.25 100 LYS A N 1
ATOM 806 C CA . LYS A 1 100 ? 5.226 0.365 9.235 1.00 89.25 100 LYS A CA 1
ATOM 807 C C . LYS A 1 100 ? 5.900 1.592 9.861 1.00 89.25 100 LYS A C 1
ATOM 809 O O . LYS A 1 100 ? 5.214 2.535 10.240 1.00 89.25 100 LYS A O 1
ATOM 814 N N . ASP A 1 101 ? 7.228 1.609 9.948 1.00 91.06 101 ASP A N 1
ATOM 815 C CA . ASP A 1 101 ? 7.959 2.724 10.557 1.00 91.06 101 ASP A CA 1
ATOM 816 C C . ASP A 1 101 ? 7.936 3.988 9.693 1.00 91.06 101 ASP A C 1
ATOM 818 O O . ASP A 1 101 ? 7.847 5.096 10.227 1.00 91.06 101 ASP A O 1
ATOM 822 N N . ILE A 1 102 ? 7.978 3.839 8.365 1.00 90.56 102 ILE A N 1
ATOM 823 C CA . ILE A 1 102 ? 7.813 4.961 7.432 1.00 90.56 102 ILE A CA 1
ATOM 824 C C . ILE A 1 102 ? 6.390 5.513 7.547 1.00 90.56 102 ILE A C 1
ATOM 826 O O . ILE A 1 102 ? 6.217 6.722 7.703 1.00 90.56 102 ILE A O 1
ATOM 830 N N . LEU A 1 103 ? 5.384 4.635 7.555 1.00 91.56 103 LEU A N 1
ATOM 831 C CA . LEU A 1 103 ? 3.983 5.012 7.761 1.00 91.56 103 LEU A CA 1
ATOM 832 C C . LEU A 1 103 ? 3.771 5.759 9.075 1.00 91.56 103 LEU A C 1
ATOM 834 O O . LEU A 1 103 ? 3.164 6.828 9.074 1.00 91.56 103 LEU A O 1
ATOM 838 N N . ARG A 1 104 ? 4.327 5.249 10.180 1.00 92.44 104 ARG A N 1
ATOM 839 C CA . ARG A 1 104 ? 4.251 5.906 11.490 1.00 92.44 104 ARG A CA 1
ATOM 840 C C . ARG A 1 104 ? 4.819 7.324 11.425 1.00 92.44 104 ARG A C 1
ATOM 842 O O . ARG A 1 104 ? 4.182 8.257 11.903 1.00 92.44 104 ARG A O 1
ATOM 849 N N . LYS A 1 105 ? 5.991 7.510 10.806 1.00 91.75 105 LYS A N 1
ATOM 850 C CA . LYS A 1 105 ? 6.608 8.839 10.644 1.00 91.75 105 LYS A CA 1
ATOM 851 C C . LYS A 1 105 ? 5.725 9.791 9.837 1.00 91.75 105 LYS A C 1
ATOM 853 O O . LYS A 1 105 ? 5.584 10.944 10.230 1.00 91.75 105 LYS A O 1
ATOM 858 N N . ILE A 1 106 ? 5.132 9.320 8.737 1.00 91.38 106 ILE A N 1
ATOM 859 C CA . ILE A 1 106 ? 4.222 10.125 7.907 1.00 91.38 106 ILE A CA 1
ATOM 860 C C . ILE A 1 106 ? 3.010 10.574 8.732 1.00 91.38 106 ILE A C 1
ATOM 862 O O . ILE A 1 106 ? 2.714 11.766 8.768 1.00 91.38 106 ILE A O 1
ATOM 866 N N . ILE A 1 107 ? 2.351 9.642 9.429 1.00 89.56 107 ILE A N 1
ATOM 867 C CA . ILE A 1 107 ? 1.146 9.915 10.225 1.00 89.56 107 ILE A CA 1
ATOM 868 C C . ILE A 1 107 ? 1.451 10.904 11.355 1.00 89.56 107 ILE A C 1
ATOM 870 O O . ILE A 1 107 ? 0.790 11.935 11.457 1.00 89.56 107 ILE A O 1
ATOM 874 N N . ILE A 1 108 ? 2.494 10.650 12.151 1.00 88.12 108 ILE A N 1
ATOM 875 C CA . ILE A 1 108 ? 2.886 11.532 13.261 1.00 88.12 108 ILE A CA 1
ATOM 876 C C . ILE A 1 108 ? 3.207 12.941 12.757 1.00 88.12 108 ILE A C 1
ATOM 878 O O . ILE A 1 108 ? 2.754 13.9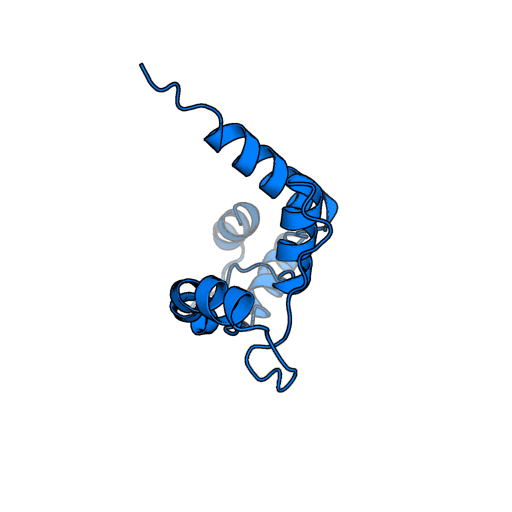29 13.334 1.00 88.12 108 ILE A O 1
ATOM 882 N N . ASN A 1 109 ? 3.986 13.057 11.679 1.00 88.25 109 ASN A N 1
ATOM 883 C CA . ASN A 1 109 ? 4.357 14.364 11.144 1.00 88.25 109 ASN A CA 1
ATOM 884 C C . ASN A 1 109 ? 3.147 15.103 10.557 1.00 88.25 109 ASN A C 1
ATOM 886 O O . ASN A 1 109 ? 3.035 16.313 10.742 1.00 88.25 109 ASN A O 1
ATOM 890 N N . SER A 1 110 ? 2.223 14.396 9.902 1.00 88.31 110 SER A N 1
ATOM 891 C CA . SER A 1 110 ? 0.985 14.990 9.387 1.00 88.31 110 SER A CA 1
ATOM 892 C C . SER A 1 110 ? 0.122 15.563 10.511 1.00 88.31 110 SER A C 1
ATOM 894 O O . SER A 1 110 ? -0.340 16.694 10.394 1.00 88.31 110 SER A O 1
ATOM 896 N N . LEU A 1 111 ? -0.043 14.825 11.614 1.00 83.25 111 LEU A N 1
ATOM 897 C CA . LEU A 1 111 ? -0.821 15.269 12.777 1.00 83.25 111 LEU A CA 1
ATOM 898 C C . LEU A 1 111 ? -0.190 16.494 13.460 1.00 83.25 111 LEU A C 1
ATOM 900 O O . LEU A 1 111 ? -0.888 17.436 13.821 1.00 83.25 111 LEU A O 1
ATOM 904 N N . ARG A 1 112 ? 1.143 16.539 13.560 1.00 80.19 112 ARG A N 1
ATOM 905 C CA . ARG A 1 112 ? 1.864 17.716 14.083 1.00 80.19 112 ARG A CA 1
ATOM 906 C C . ARG A 1 112 ? 1.744 18.941 13.178 1.00 80.19 112 ARG A C 1
ATOM 908 O O . ARG A 1 112 ? 1.687 20.060 13.669 1.00 80.19 112 ARG A O 1
ATOM 915 N N . SER A 1 113 ? 1.698 18.736 11.862 1.00 72.44 113 SER A N 1
ATOM 916 C CA . SER A 1 113 ? 1.560 19.827 10.884 1.00 72.44 113 SER A CA 1
ATOM 917 C C . SER A 1 113 ? 0.189 20.506 10.978 1.00 72.44 113 SER A C 1
ATOM 919 O O . SER A 1 113 ? 0.066 21.688 10.671 1.00 72.44 113 SER A O 1
ATOM 921 N N . THR A 1 114 ? -0.835 19.775 11.431 1.00 61.84 114 THR A N 1
ATOM 922 C CA . THR A 1 114 ? -2.189 20.306 11.643 1.00 61.84 114 THR A CA 1
ATOM 923 C C . THR A 1 114 ? -2.369 21.046 12.971 1.00 61.84 114 THR A C 1
ATOM 925 O O . THR A 1 114 ? -3.312 21.820 13.089 1.00 61.84 114 THR A O 1
ATOM 928 N N . GLU A 1 115 ? -1.444 20.910 13.931 1.00 58.19 115 GLU A N 1
ATOM 929 C CA . GLU A 1 115 ? -1.426 21.726 15.162 1.00 58.19 115 GLU A CA 1
ATOM 930 C C . GLU A 1 115 ? -0.819 23.132 14.952 1.00 58.19 115 GLU A C 1
ATOM 932 O O . GLU A 1 115 ? -0.700 23.919 15.886 1.00 58.19 115 GLU A O 1
ATOM 937 N N . GLY A 1 116 ? -0.450 23.474 13.711 1.00 45.97 116 GLY A N 1
ATOM 938 C CA . GLY A 1 116 ? 0.179 24.739 13.324 1.00 45.97 116 GLY A CA 1
ATOM 939 C C . GLY A 1 116 ? -0.758 25.845 12.823 1.00 45.97 116 GLY A C 1
ATOM 940 O O . GLY A 1 116 ? -0.272 26.756 12.156 1.00 45.97 116 GLY A O 1
ATOM 941 N N . ILE A 1 117 ? -2.067 25.800 13.101 1.00 44.69 117 ILE A N 1
ATOM 942 C CA . ILE A 1 117 ? -2.959 26.956 12.892 1.00 44.69 117 ILE A CA 1
ATOM 943 C C . ILE A 1 117 ? -3.245 27.590 14.260 1.00 44.69 117 ILE A C 1
ATOM 945 O O . ILE A 1 117 ? -4.082 27.068 14.999 1.00 44.69 117 ILE A O 1
ATOM 949 N N . PRO A 1 118 ? -2.598 28.713 14.623 1.00 43.09 118 PRO A N 1
ATOM 950 C CA . PRO A 1 118 ? -3.057 29.514 15.740 1.00 43.09 118 PRO A CA 1
ATOM 951 C C . PRO A 1 118 ? -4.375 30.180 15.341 1.00 43.09 118 PRO A C 1
ATOM 953 O O . PRO A 1 118 ? -4.455 30.914 14.357 1.00 43.09 118 PRO A O 1
ATOM 956 N N . THR A 1 119 ? -5.418 29.924 16.122 1.00 45.16 119 THR A N 1
ATOM 957 C CA . THR A 1 119 ? -6.526 30.862 16.274 1.00 45.16 119 THR A CA 1
ATOM 958 C C . THR A 1 119 ? -6.024 32.125 16.973 1.00 45.16 119 THR A C 1
ATOM 960 O O . THR A 1 119 ? -5.461 32.017 18.066 1.00 45.16 119 THR A O 1
ATOM 963 N N . SER A 1 120 ? -6.384 33.281 16.403 1.00 42.22 120 SER A N 1
ATOM 964 C CA . SER A 1 120 ? -6.159 34.683 16.831 1.00 42.22 120 SER A CA 1
ATOM 965 C C . SER A 1 120 ? -4.989 35.390 16.155 1.00 42.22 120 SER A C 1
ATOM 967 O O . SER A 1 120 ? -3.828 35.002 16.402 1.00 42.22 120 SER A O 1
#

pLDDT: mean 82.93, std 11.32, range [42.22, 96.38]

Radius of gyration: 19.65 Å; chains: 1; bounding box: 46×42×50 Å